Protein AF-A0A1Y1ML11-F1 (afdb_monomer)

Structure (mmCIF, N/CA/C/O backbone):
data_AF-A0A1Y1ML11-F1
#
_entry.id   AF-A0A1Y1ML11-F1
#
loop_
_atom_site.group_PDB
_atom_site.id
_atom_site.type_symbol
_atom_site.label_atom_id
_atom_site.label_alt_id
_atom_site.label_comp_id
_atom_site.label_asym_id
_atom_site.label_entity_id
_atom_site.label_seq_id
_atom_site.pdbx_PDB_ins_code
_atom_site.Cartn_x
_atom_site.Cartn_y
_atom_site.Cartn_z
_atom_site.occupancy
_atom_site.B_iso_or_equiv
_atom_site.auth_seq_id
_atom_site.auth_comp_id
_atom_site.auth_asym_id
_atom_site.auth_atom_id
_atom_site.pdbx_PDB_mo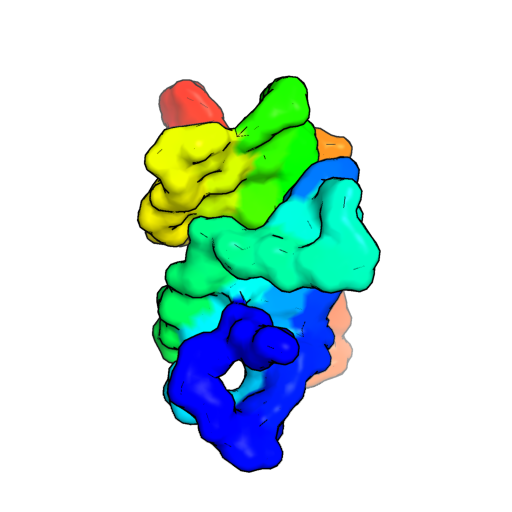del_num
ATOM 1 N N . THR A 1 1 ? -22.863 -7.264 -3.629 1.00 60.91 1 THR A N 1
ATOM 2 C CA . THR A 1 1 ? -22.360 -5.881 -3.710 1.00 60.91 1 THR A CA 1
ATOM 3 C C . THR A 1 1 ? -20.972 -5.944 -4.295 1.00 60.91 1 THR A C 1
ATOM 5 O O . THR A 1 1 ? -20.194 -6.756 -3.810 1.00 60.91 1 THR A O 1
ATOM 8 N N . ALA A 1 2 ? -20.695 -5.206 -5.367 1.00 79.31 2 ALA A N 1
ATOM 9 C CA . ALA A 1 2 ? -19.352 -5.146 -5.943 1.00 79.31 2 ALA A CA 1
ATOM 10 C C . ALA A 1 2 ? -18.484 -4.206 -5.094 1.00 79.31 2 ALA A C 1
ATOM 12 O O . ALA A 1 2 ? -18.982 -3.165 -4.678 1.00 79.31 2 ALA A O 1
ATOM 13 N N . LEU A 1 3 ? -17.235 -4.591 -4.810 1.00 83.81 3 LEU A N 1
ATOM 14 C CA . LEU A 1 3 ? -16.285 -3.760 -4.054 1.00 83.81 3 LEU A CA 1
ATOM 15 C C . LEU A 1 3 ? -15.694 -2.619 -4.896 1.00 83.81 3 LEU A C 1
ATOM 17 O O . LEU A 1 3 ? -15.310 -1.596 -4.342 1.00 83.81 3 LEU A O 1
ATOM 21 N N . PHE A 1 4 ? -15.637 -2.800 -6.215 1.00 90.88 4 PHE A N 1
ATOM 22 C CA . PHE A 1 4 ? -15.056 -1.861 -7.171 1.00 90.88 4 PHE A CA 1
ATOM 23 C C . PHE A 1 4 ? -16.151 -1.108 -7.930 1.00 90.88 4 PHE A C 1
ATOM 25 O O . PHE A 1 4 ? -17.234 -1.658 -8.167 1.00 90.88 4 PHE A O 1
ATOM 32 N N . ALA A 1 5 ? -15.864 0.134 -8.317 1.00 88.62 5 ALA A N 1
ATOM 33 C CA . ALA A 1 5 ? -16.718 0.885 -9.232 1.00 88.62 5 ALA A CA 1
ATOM 34 C C . ALA A 1 5 ? -16.467 0.431 -10.679 1.00 88.62 5 ALA A C 1
ATOM 36 O O . ALA A 1 5 ? -15.432 -0.163 -10.967 1.00 88.62 5 ALA A O 1
ATOM 37 N N . ASN A 1 6 ? -17.420 0.707 -11.577 1.00 87.00 6 ASN A N 1
ATOM 38 C CA . ASN A 1 6 ? -17.294 0.471 -13.023 1.00 87.00 6 ASN A CA 1
ATOM 39 C C . ASN A 1 6 ? -16.736 -0.924 -13.375 1.00 87.00 6 ASN A C 1
ATOM 41 O O . ASN A 1 6 ? -15.667 -1.028 -13.977 1.00 87.00 6 ASN A O 1
ATOM 45 N N . PRO A 1 7 ? -17.424 -2.013 -12.979 1.00 79.19 7 PRO A N 1
ATOM 46 C CA . PRO A 1 7 ? -16.885 -3.361 -13.105 1.00 79.19 7 PRO A CA 1
ATOM 47 C C . PRO A 1 7 ? -16.527 -3.687 -14.562 1.00 79.19 7 PRO A C 1
ATOM 49 O O . PRO A 1 7 ? -17.401 -3.774 -15.425 1.00 79.19 7 PRO A O 1
ATOM 52 N N . ASP A 1 8 ? -15.235 -3.887 -14.824 1.00 85.81 8 ASP A N 1
ATOM 53 C CA . ASP A 1 8 ? -14.738 -4.432 -16.087 1.00 85.81 8 ASP A CA 1
ATOM 54 C C . ASP A 1 8 ? -14.884 -5.959 -16.063 1.00 85.81 8 ASP A C 1
AT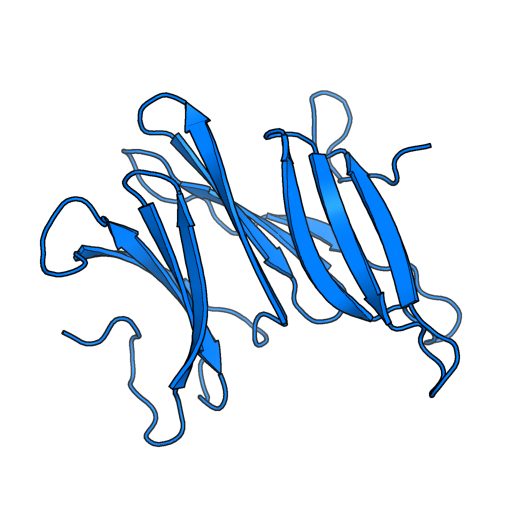OM 56 O O . ASP A 1 8 ? -14.606 -6.600 -15.050 1.00 85.81 8 ASP A O 1
ATOM 60 N N . ALA A 1 9 ? -15.301 -6.556 -17.181 1.00 89.19 9 ALA A N 1
ATOM 61 C CA . ALA A 1 9 ? -15.485 -8.003 -17.292 1.00 89.19 9 ALA A CA 1
ATOM 62 C C . ALA A 1 9 ? -14.192 -8.801 -17.045 1.00 89.19 9 ALA A C 1
ATOM 64 O O . ALA A 1 9 ? -14.258 -9.967 -16.660 1.00 89.19 9 ALA A O 1
ATOM 65 N N . ASN A 1 10 ? -13.031 -8.178 -17.261 1.00 89.12 10 ASN A N 1
ATOM 66 C CA . ASN A 1 10 ? -11.722 -8.785 -17.034 1.00 89.12 10 ASN A CA 1
ATOM 67 C C . ASN A 1 10 ? -11.142 -8.446 -15.657 1.00 89.12 10 ASN A C 1
ATOM 69 O O . ASN A 1 10 ? -10.144 -9.049 -15.256 1.00 89.12 10 ASN A O 1
ATOM 73 N N . ALA A 1 11 ? -11.739 -7.489 -14.938 1.00 91.75 11 ALA A N 1
ATOM 74 C CA . ALA A 1 11 ? -11.245 -7.100 -13.631 1.00 91.75 11 ALA A CA 1
ATOM 75 C C . ALA A 1 11 ? -11.484 -8.211 -12.608 1.00 91.75 11 ALA A C 1
ATOM 77 O O . ALA A 1 11 ? -12.567 -8.791 -12.515 1.00 91.75 11 ALA A O 1
ATOM 78 N N . TYR A 1 12 ? -10.480 -8.462 -11.778 1.00 92.88 12 TYR A N 1
ATOM 79 C CA . TYR A 1 12 ? -10.596 -9.363 -10.637 1.00 92.88 12 TYR A CA 1
ATOM 80 C C . TYR A 1 12 ? -9.896 -8.780 -9.410 1.00 92.88 12 TYR A C 1
ATOM 82 O O . TYR A 1 12 ? -9.093 -7.852 -9.504 1.00 92.88 12 TYR A O 1
ATOM 90 N N . GLN A 1 13 ? -10.200 -9.333 -8.236 1.00 94.94 13 GLN A N 1
ATOM 91 C CA . GLN A 1 13 ? -9.490 -9.001 -7.005 1.00 94.94 13 GLN A CA 1
ATOM 92 C C . GLN A 1 13 ? -8.130 -9.708 -6.986 1.00 94.94 13 GLN A C 1
ATOM 94 O O . GLN A 1 13 ? -8.066 -10.927 -6.816 1.00 94.94 13 GLN A O 1
ATOM 99 N N . ARG A 1 14 ? -7.039 -8.948 -7.106 1.00 95.38 14 ARG A N 1
ATOM 100 C CA . ARG A 1 14 ? -5.671 -9.487 -7.086 1.00 95.38 14 ARG A CA 1
ATOM 101 C C . ARG A 1 14 ? -5.076 -9.532 -5.686 1.00 95.38 14 ARG A C 1
ATOM 103 O O . ARG A 1 14 ? -4.364 -10.479 -5.361 1.00 95.38 14 ARG A O 1
ATOM 110 N N . LEU A 1 15 ? -5.354 -8.523 -4.862 1.00 97.94 15 LEU A N 1
ATOM 111 C CA . LEU A 1 15 ? -4.770 -8.390 -3.526 1.00 97.94 15 LEU A CA 1
ATOM 112 C C . LEU A 1 15 ? -5.859 -8.255 -2.465 1.00 97.94 15 LEU A C 1
ATOM 114 O O . LEU A 1 15 ? -6.911 -7.674 -2.724 1.00 97.94 15 LEU A O 1
ATOM 118 N N . LEU A 1 16 ? -5.580 -8.777 -1.270 1.00 97.56 16 LEU A N 1
ATOM 119 C CA . LEU A 1 16 ? -6.454 -8.694 -0.103 1.00 97.56 16 LEU A CA 1
ATOM 120 C C . LEU A 1 16 ? -5.627 -8.614 1.180 1.00 97.56 16 LEU A C 1
ATOM 122 O O . LEU A 1 16 ? -4.710 -9.419 1.398 1.00 97.56 16 LEU A O 1
ATOM 126 N N . ARG A 1 17 ? -5.988 -7.674 2.050 1.00 98.00 17 ARG A N 1
ATOM 127 C CA . ARG A 1 17 ? -5.474 -7.555 3.417 1.00 98.00 17 ARG A CA 1
ATOM 128 C C . ARG A 1 17 ? -6.598 -7.196 4.371 1.00 98.00 17 ARG A C 1
ATOM 130 O O . ARG A 1 17 ? -7.528 -6.493 3.994 1.00 98.00 17 ARG A O 1
ATOM 137 N N . VAL A 1 18 ? -6.489 -7.687 5.599 1.00 96.62 18 VAL A N 1
ATOM 138 C CA . VAL A 1 18 ? -7.398 -7.384 6.705 1.00 96.62 18 VAL A CA 1
ATOM 139 C C . VAL A 1 18 ? -6.552 -7.111 7.943 1.00 96.62 18 VAL A C 1
ATOM 141 O O . VAL A 1 18 ? -5.606 -7.849 8.218 1.00 96.62 18 VAL A O 1
ATOM 144 N N . SER A 1 19 ? -6.898 -6.059 8.672 1.00 95.94 19 SER A N 1
ATOM 145 C CA . SER A 1 19 ? -6.331 -5.678 9.959 1.00 95.94 19 SER A CA 1
ATOM 146 C C . SER A 1 19 ? -7.481 -5.263 10.871 1.00 95.94 19 SER A C 1
ATOM 148 O O . SER A 1 19 ? -8.085 -4.211 10.674 1.00 95.94 19 SER A O 1
ATOM 150 N N . GLY A 1 20 ? -7.812 -6.107 11.850 1.00 93.19 20 GLY A N 1
ATOM 151 C CA . GLY A 1 20 ? -8.924 -5.858 12.768 1.00 93.19 20 GLY A CA 1
ATOM 152 C C . GLY A 1 20 ? -10.251 -5.657 12.031 1.00 93.19 20 GLY A C 1
ATOM 153 O O . GLY A 1 20 ? -10.696 -6.530 11.281 1.00 93.19 20 GLY A O 1
ATOM 154 N N . SER A 1 21 ? -10.867 -4.495 12.248 1.00 94.50 21 SER A N 1
ATOM 155 C CA . SER A 1 21 ? -12.162 -4.097 11.686 1.00 94.50 21 SER A CA 1
ATOM 156 C C . SER A 1 21 ? -12.100 -3.591 10.239 1.00 94.50 21 SER A C 1
ATOM 158 O O . SER A 1 21 ? -13.153 -3.303 9.667 1.00 94.50 21 SER A O 1
ATOM 160 N N . ILE A 1 22 ? -10.909 -3.485 9.633 1.00 96.50 22 ILE A N 1
ATOM 161 C CA . ILE A 1 22 ? -10.713 -2.921 8.292 1.00 96.50 22 ILE A CA 1
ATOM 162 C C . ILE A 1 22 ? -10.017 -3.905 7.360 1.00 96.50 22 ILE A C 1
ATOM 164 O O . ILE A 1 22 ? -9.074 -4.598 7.733 1.00 96.50 22 ILE A O 1
ATOM 168 N N . GLY A 1 23 ? -10.469 -3.943 6.112 1.00 96.88 23 GLY A N 1
ATOM 169 C CA . GLY A 1 23 ? -9.797 -4.620 5.018 1.00 96.88 23 GLY A CA 1
ATOM 170 C C . GLY A 1 23 ? -9.620 -3.719 3.807 1.00 96.88 23 GLY A C 1
ATOM 171 O O . GLY A 1 23 ? -10.291 -2.697 3.660 1.00 96.88 23 GLY A O 1
ATOM 172 N N . ALA A 1 24 ? -8.699 -4.112 2.936 1.00 97.94 24 ALA A N 1
ATOM 173 C CA . ALA A 1 24 ? -8.516 -3.505 1.632 1.00 97.94 24 ALA A CA 1
ATOM 174 C C . ALA A 1 24 ? -8.303 -4.578 0.568 1.00 97.94 24 ALA A C 1
ATOM 176 O O . ALA A 1 24 ? -7.628 -5.587 0.801 1.00 97.94 24 ALA A O 1
ATOM 177 N N . ALA A 1 25 ? -8.886 -4.345 -0.601 1.00 97.75 25 ALA A N 1
ATOM 178 C CA . ALA A 1 25 ? -8.791 -5.215 -1.760 1.00 97.75 25 ALA A CA 1
ATOM 179 C C . ALA A 1 25 ? -8.379 -4.396 -2.982 1.00 97.75 25 ALA A C 1
ATOM 181 O O . ALA A 1 25 ? -8.974 -3.353 -3.232 1.00 97.75 25 ALA A O 1
ATOM 182 N N . ALA A 1 26 ? -7.388 -4.869 -3.739 1.00 97.88 26 ALA A N 1
ATOM 183 C CA . ALA A 1 26 ? -6.948 -4.214 -4.972 1.00 97.88 26 ALA A CA 1
ATOM 184 C C . ALA A 1 26 ? -7.434 -4.981 -6.206 1.00 97.88 26 ALA A C 1
ATOM 186 O O . ALA A 1 26 ? -7.374 -6.219 -6.230 1.00 97.88 26 ALA A O 1
ATOM 187 N N . SER A 1 27 ? -7.886 -4.248 -7.221 1.00 96.38 27 SER A N 1
ATOM 188 C CA . SER A 1 27 ? -8.244 -4.796 -8.530 1.00 96.38 27 SER A CA 1
ATOM 189 C C . SER A 1 27 ? -7.019 -4.968 -9.439 1.00 96.38 27 SER A C 1
ATOM 191 O O . SER A 1 27 ? -5.972 -4.355 -9.227 1.00 96.38 27 SER A O 1
ATOM 193 N N . ALA A 1 28 ? -7.150 -5.828 -10.449 1.00 94.44 28 ALA A N 1
ATOM 194 C CA . ALA A 1 28 ? -6.201 -5.974 -11.552 1.00 94.44 28 ALA A CA 1
ATOM 195 C C . ALA A 1 28 ? -6.923 -6.368 -12.846 1.00 94.44 28 ALA A C 1
ATOM 197 O O . ALA A 1 28 ? -8.062 -6.836 -12.791 1.00 94.44 28 ALA A O 1
ATOM 198 N N . LEU A 1 29 ? -6.253 -6.188 -13.988 1.00 92.12 29 LEU A N 1
ATOM 199 C CA . LEU A 1 29 ? -6.733 -6.396 -15.363 1.00 92.12 29 LEU A CA 1
ATOM 200 C C . LEU A 1 29 ? -7.957 -5.559 -15.771 1.00 92.12 29 LEU A C 1
ATOM 202 O O . LEU A 1 29 ? -8.491 -5.740 -16.864 1.00 92.12 29 LEU A O 1
ATOM 206 N N . GLY A 1 30 ? -8.384 -4.624 -14.923 1.00 88.75 30 GLY A N 1
ATOM 207 C CA . GLY A 1 30 ? -9.388 -3.618 -15.255 1.00 88.75 30 GLY A CA 1
ATOM 208 C C . GLY A 1 30 ? -8.768 -2.369 -15.882 1.00 88.75 30 GLY A C 1
ATOM 209 O O . GLY A 1 30 ? -7.576 -2.107 -15.735 1.00 88.75 30 GLY A O 1
ATOM 210 N N . LYS A 1 31 ? -9.598 -1.562 -16.549 1.00 90.75 31 LYS A N 1
ATOM 211 C CA . LYS A 1 31 ? -9.188 -0.253 -17.092 1.00 90.75 31 LYS A CA 1
ATOM 212 C C . LYS A 1 31 ? -8.913 0.788 -16.005 1.00 90.75 31 LYS A C 1
ATOM 214 O O . LYS A 1 31 ? -8.091 1.673 -16.206 1.00 90.75 31 LYS A O 1
ATOM 219 N N . GLU A 1 32 ? -9.605 0.664 -14.875 1.00 93.31 32 GLU A N 1
ATOM 220 C CA . GLU A 1 32 ? -9.533 1.569 -13.728 1.00 93.31 32 GLU A CA 1
ATOM 221 C C . GLU A 1 32 ? -9.017 0.775 -12.516 1.00 93.31 32 GLU A C 1
ATOM 223 O O . GLU A 1 32 ? -9.801 0.112 -11.828 1.00 93.31 32 GLU A O 1
ATOM 228 N N . PRO A 1 33 ? -7.692 0.746 -12.274 1.00 94.88 33 PRO A N 1
ATOM 229 C CA . PRO A 1 33 ? -7.145 0.064 -11.111 1.00 94.88 33 PRO A CA 1
ATOM 230 C C . PRO A 1 33 ? -7.569 0.802 -9.840 1.00 94.88 33 PRO A C 1
ATOM 232 O O . PRO A 1 33 ? -7.517 2.027 -9.763 1.00 94.88 33 PRO A O 1
ATOM 235 N N . GLN A 1 34 ? -8.021 0.050 -8.841 1.00 96.50 34 GLN A N 1
ATOM 236 C CA . GLN A 1 34 ? -8.653 0.592 -7.643 1.00 96.50 34 GLN A CA 1
ATOM 237 C C . GLN A 1 34 ? -8.260 -0.209 -6.402 1.00 96.50 34 GLN A C 1
ATOM 239 O O . GLN A 1 34 ? -8.031 -1.420 -6.477 1.00 96.50 34 GLN A O 1
ATOM 244 N N . ILE A 1 35 ? -8.260 0.450 -5.242 1.00 97.81 35 ILE A N 1
ATOM 245 C CA . ILE A 1 35 ? -8.249 -0.207 -3.931 1.00 97.81 35 ILE A CA 1
ATOM 246 C C . ILE A 1 35 ? -9.546 0.125 -3.200 1.00 97.81 35 ILE A C 1
ATOM 248 O O . ILE A 1 35 ? -9.804 1.276 -2.857 1.00 97.81 35 ILE A O 1
ATOM 252 N N . ALA A 1 36 ? -10.352 -0.893 -2.920 1.00 96.75 36 ALA A N 1
ATOM 253 C CA . ALA A 1 36 ? -11.531 -0.768 -2.078 1.00 96.75 36 ALA A CA 1
ATOM 254 C C . ALA A 1 36 ? -11.138 -0.966 -0.613 1.00 96.75 36 ALA A C 1
ATOM 256 O O . ALA A 1 36 ? -10.592 -2.013 -0.267 1.00 96.75 36 ALA A O 1
ATOM 257 N N . VAL A 1 37 ? -11.448 0.004 0.245 1.00 96.94 37 VAL A N 1
ATOM 258 C CA . VAL A 1 37 ? -11.341 -0.100 1.708 1.00 96.94 37 VAL A CA 1
ATOM 259 C C . VAL A 1 37 ? -12.720 -0.440 2.263 1.00 96.94 37 VAL A C 1
ATOM 261 O O . VAL A 1 37 ? -13.711 0.198 1.902 1.00 96.94 37 VAL A O 1
ATOM 264 N N . PHE A 1 38 ? -12.805 -1.431 3.145 1.00 95.50 38 PHE A N 1
ATOM 265 C CA . PHE A 1 38 ? -14.072 -1.932 3.673 1.00 95.50 38 PHE A CA 1
ATOM 266 C C . PHE A 1 38 ? -13.992 -2.306 5.155 1.00 95.50 38 PHE A C 1
ATOM 268 O O . PHE A 1 38 ? -12.930 -2.632 5.677 1.00 95.50 38 PHE A O 1
ATOM 275 N N . GLU A 1 39 ? -15.137 -2.281 5.828 1.00 94.56 39 GLU A N 1
ATOM 276 C CA . GLU A 1 39 ? -15.312 -2.771 7.194 1.00 94.56 39 GLU A CA 1
ATOM 277 C C . GLU A 1 39 ? -15.533 -4.290 7.195 1.00 94.56 39 GLU A C 1
ATOM 279 O O . GLU A 1 39 ? -16.286 -4.822 6.371 1.00 94.56 39 GLU A O 1
ATOM 284 N N . THR A 1 40 ? -14.907 -4.985 8.143 1.00 93.75 40 THR A N 1
ATOM 285 C CA . THR A 1 40 ? -14.984 -6.449 8.321 1.00 93.75 40 THR A CA 1
ATOM 286 C C . THR A 1 40 ? -15.883 -6.873 9.484 1.00 93.75 40 THR A C 1
ATOM 288 O O . THR A 1 40 ? -16.061 -8.062 9.732 1.00 93.75 40 THR A O 1
ATOM 291 N N . THR A 1 41 ? -16.472 -5.911 10.197 1.00 90.44 41 THR A N 1
ATOM 292 C CA . THR A 1 41 ? -17.255 -6.127 11.428 1.00 90.44 41 THR A CA 1
ATOM 293 C C . THR A 1 41 ? -18.634 -6.736 11.190 1.00 90.44 41 THR A C 1
ATOM 295 O O . THR A 1 41 ? -19.322 -7.101 12.142 1.00 90.44 41 THR A O 1
ATOM 298 N N . THR A 1 42 ? -19.054 -6.869 9.931 1.00 86.94 42 THR A N 1
ATOM 299 C CA . THR A 1 42 ? -20.330 -7.485 9.566 1.00 86.94 42 THR A CA 1
ATOM 300 C C . THR A 1 42 ? -20.110 -8.625 8.566 1.00 86.94 42 THR A C 1
ATOM 302 O O . THR A 1 42 ? -19.134 -8.597 7.816 1.00 86.94 42 THR A O 1
ATOM 305 N N . PRO A 1 43 ? -21.019 -9.620 8.488 1.00 85.69 43 PRO A N 1
ATOM 306 C CA . PRO A 1 43 ? -20.871 -10.756 7.570 1.00 85.69 43 PRO A CA 1
ATOM 307 C C . PRO A 1 43 ? -20.766 -10.375 6.085 1.00 85.69 43 PRO A C 1
ATOM 309 O O . PRO A 1 43 ? -20.327 -11.181 5.268 1.00 85.69 43 PRO A O 1
ATOM 312 N N . LYS A 1 44 ? -21.203 -9.164 5.720 1.00 88.06 44 LYS A N 1
ATOM 313 C CA . LYS A 1 44 ? -21.080 -8.607 4.372 1.00 88.06 44 LYS A CA 1
ATOM 314 C C . LYS A 1 44 ? -20.174 -7.378 4.439 1.00 88.06 44 LYS A C 1
ATOM 316 O O . LYS A 1 44 ? -20.619 -6.373 4.985 1.00 88.06 44 LYS A O 1
ATOM 321 N N . PRO A 1 45 ? -18.962 -7.418 3.859 1.00 89.69 45 PRO A N 1
ATOM 322 C CA . PRO A 1 45 ? -18.057 -6.278 3.873 1.00 89.69 45 PRO A CA 1
ATOM 323 C C . PRO A 1 45 ? -18.743 -4.987 3.423 1.00 89.69 45 PRO A C 1
ATOM 325 O O . PRO A 1 45 ? -19.346 -4.937 2.345 1.00 89.69 45 PRO A O 1
ATOM 328 N N . LYS A 1 46 ? -18.666 -3.950 4.258 1.00 91.88 46 LYS A N 1
ATOM 329 C CA . LYS A 1 46 ? -19.251 -2.640 3.961 1.00 91.88 46 LYS A CA 1
ATOM 330 C C . LYS A 1 46 ? -18.160 -1.729 3.421 1.00 91.88 46 LYS A C 1
ATOM 332 O O . LYS A 1 46 ? -17.184 -1.465 4.112 1.00 91.88 46 LYS A O 1
ATOM 337 N N . ILE A 1 47 ? -18.322 -1.252 2.192 1.00 92.44 47 ILE A N 1
ATOM 338 C CA . ILE A 1 47 ? -17.349 -0.352 1.564 1.00 92.44 47 ILE A CA 1
ATOM 339 C C . ILE A 1 47 ? -17.319 0.961 2.343 1.00 92.44 47 ILE A C 1
ATOM 341 O O . ILE A 1 47 ? -18.358 1.574 2.588 1.00 92.44 47 ILE A O 1
ATOM 345 N N . ARG A 1 48 ? -16.112 1.367 2.722 1.00 91.38 48 ARG A N 1
ATOM 346 C CA . ARG A 1 48 ? -15.817 2.621 3.416 1.00 91.38 48 ARG A CA 1
ATOM 347 C C . ARG A 1 48 ? -15.292 3.678 2.452 1.00 91.38 48 ARG A C 1
ATOM 349 O O . ARG A 1 48 ? -15.572 4.856 2.626 1.00 91.38 48 ARG A O 1
ATOM 356 N N . GLY A 1 49 ? -14.543 3.252 1.441 1.00 92.50 49 GLY A N 1
ATOM 357 C CA . GLY A 1 49 ? -14.005 4.136 0.419 1.00 92.50 49 GLY A CA 1
ATOM 358 C C . GLY A 1 49 ? -13.368 3.359 -0.721 1.00 92.50 49 GLY A C 1
ATOM 359 O O . GLY A 1 49 ? -13.087 2.166 -0.599 1.00 92.50 49 GLY A O 1
ATOM 360 N N . LEU A 1 50 ? -13.140 4.061 -1.822 1.00 94.81 50 LEU A N 1
ATOM 361 C CA . LEU A 1 50 ? -12.507 3.538 -3.019 1.00 94.81 50 LEU A CA 1
ATOM 362 C C . LEU A 1 50 ? -11.393 4.502 -3.416 1.00 94.81 50 LEU A C 1
ATOM 364 O O . LEU A 1 50 ? -11.625 5.703 -3.509 1.00 94.81 50 LEU A O 1
ATOM 368 N N . LEU A 1 51 ? -10.191 3.972 -3.596 1.00 95.81 51 LEU A N 1
ATOM 369 C CA . LEU A 1 51 ? -9.035 4.717 -4.069 1.00 95.81 51 LEU A CA 1
ATOM 370 C C . LEU A 1 51 ? -8.842 4.387 -5.541 1.00 95.81 51 LEU A C 1
ATOM 372 O O . LEU A 1 51 ? -8.600 3.228 -5.875 1.00 95.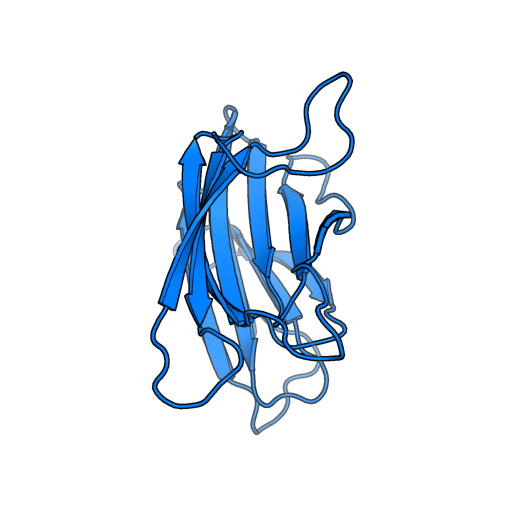81 51 LEU A O 1
ATOM 376 N N . GLU A 1 52 ? -8.947 5.389 -6.404 1.00 94.81 52 GLU A N 1
ATOM 377 C CA . GLU A 1 52 ? -8.566 5.263 -7.807 1.00 94.81 52 GLU A CA 1
ATOM 378 C C . GLU A 1 52 ? -7.046 5.341 -7.923 1.00 94.81 52 GLU A C 1
ATOM 380 O O . GLU A 1 52 ? -6.400 6.210 -7.334 1.00 94.81 52 GLU A O 1
ATOM 385 N N . LEU A 1 53 ? -6.463 4.403 -8.661 1.00 94.94 53 LEU A N 1
ATOM 386 C CA . LEU A 1 53 ? -5.030 4.340 -8.878 1.00 94.94 53 LEU A CA 1
ATOM 387 C C . LEU A 1 53 ? -4.694 4.719 -10.316 1.00 94.94 53 LEU A C 1
ATOM 389 O O . LEU A 1 53 ? -5.448 4.470 -11.252 1.00 94.94 53 LEU A O 1
ATOM 393 N N . THR A 1 54 ? -3.495 5.256 -10.508 1.00 93.38 54 THR A N 1
ATOM 394 C CA . THR A 1 54 ? -2.930 5.468 -11.849 1.00 93.38 54 THR A CA 1
ATOM 395 C C . THR A 1 54 ? -2.330 4.186 -12.429 1.00 93.38 54 THR A C 1
ATOM 397 O O . THR A 1 54 ? -2.216 4.048 -13.646 1.00 93.38 54 THR A O 1
ATOM 400 N N . LYS A 1 55 ? -1.928 3.245 -11.566 1.00 95.06 55 LYS A N 1
ATOM 401 C CA . LYS A 1 55 ? -1.352 1.939 -11.913 1.00 95.06 55 LYS A CA 1
ATOM 402 C C . LYS A 1 55 ? -1.860 0.882 -10.940 1.00 95.06 55 LYS A C 1
ATOM 404 O O . LYS A 1 55 ? -2.195 1.199 -9.804 1.00 95.06 55 LYS A O 1
ATOM 409 N N . GLU A 1 56 ? -1.883 -0.377 -11.367 1.00 96.12 56 GLU A N 1
ATOM 410 C CA . GLU A 1 56 ? -2.193 -1.488 -10.464 1.00 96.12 56 GLU A CA 1
ATOM 411 C C . GLU A 1 56 ? -1.244 -1.514 -9.263 1.00 96.12 56 GLU A C 1
ATOM 413 O O . GLU A 1 56 ? -0.034 -1.314 -9.403 1.00 96.12 56 GLU A O 1
ATOM 418 N N . ALA A 1 57 ? -1.793 -1.816 -8.087 1.00 98.00 57 ALA A N 1
ATOM 419 C CA . ALA A 1 57 ? -0.975 -2.074 -6.916 1.00 98.00 57 ALA A CA 1
ATOM 420 C C . ALA A 1 57 ? -0.256 -3.425 -7.069 1.00 98.00 57 ALA A C 1
ATOM 422 O O . ALA A 1 57 ? -0.887 -4.459 -7.306 1.00 98.00 57 ALA A O 1
ATOM 423 N N . GLU A 1 58 ? 1.063 -3.434 -6.891 1.00 98.00 58 GLU A N 1
ATOM 424 C CA . GLU A 1 58 ? 1.865 -4.663 -6.865 1.00 98.00 58 GLU A CA 1
ATOM 425 C C . GLU A 1 58 ? 1.763 -5.358 -5.503 1.00 98.00 58 GLU A C 1
ATOM 427 O O . GLU A 1 58 ? 1.768 -6.589 -5.425 1.00 98.00 58 GLU A O 1
ATOM 432 N N . ALA A 1 59 ? 1.618 -4.579 -4.429 1.00 98.69 59 ALA A N 1
ATOM 433 C CA . ALA A 1 59 ? 1.347 -5.073 -3.087 1.00 98.69 59 ALA A CA 1
ATOM 434 C C . ALA A 1 59 ? 0.595 -4.030 -2.249 1.00 98.69 59 ALA A C 1
ATOM 436 O O . ALA A 1 59 ? 0.698 -2.827 -2.484 1.00 98.69 59 ALA A O 1
ATOM 437 N N . ILE A 1 60 ? -0.140 -4.516 -1.248 1.00 98.75 60 ILE A N 1
ATOM 438 C CA . ILE A 1 60 ? -0.819 -3.707 -0.234 1.00 98.75 60 ILE A CA 1
ATOM 439 C C . ILE A 1 60 ? -0.553 -4.302 1.150 1.00 98.75 60 ILE A C 1
ATOM 441 O O . ILE A 1 60 ? -0.374 -5.520 1.279 1.00 98.75 60 ILE A O 1
ATOM 445 N N . ASP A 1 61 ? -0.580 -3.464 2.178 1.00 98.75 61 ASP A N 1
ATOM 446 C CA . ASP A 1 61 ? -0.634 -3.893 3.572 1.00 98.75 61 ASP A CA 1
ATOM 447 C C . ASP A 1 61 ? -1.362 -2.877 4.451 1.00 98.75 61 ASP A C 1
ATOM 449 O O . ASP A 1 61 ? -1.475 -1.709 4.091 1.00 98.75 61 ASP A O 1
ATOM 453 N N . ILE A 1 62 ? -1.898 -3.332 5.583 1.00 98.50 62 ILE A N 1
ATOM 454 C CA . ILE A 1 62 ? -2.674 -2.491 6.500 1.00 98.50 62 ILE A CA 1
ATOM 455 C C . ILE A 1 62 ? -2.220 -2.778 7.921 1.00 98.50 62 ILE A C 1
ATOM 457 O O . ILE A 1 62 ? -2.051 -3.943 8.289 1.00 98.50 62 ILE A O 1
ATOM 461 N N . ILE A 1 63 ? -2.084 -1.728 8.720 1.00 98.19 63 ILE A N 1
ATOM 462 C CA . ILE A 1 63 ? -1.824 -1.829 10.153 1.00 98.19 63 ILE A CA 1
ATOM 463 C C . ILE A 1 63 ? -2.760 -0.907 10.931 1.00 98.19 63 ILE A C 1
ATOM 465 O O . ILE A 1 63 ? -3.156 0.149 10.441 1.00 98.19 63 ILE A O 1
ATOM 469 N N . GLN A 1 64 ? -3.132 -1.320 12.139 1.00 97.00 64 GLN A N 1
ATOM 470 C CA . GLN A 1 64 ? -3.850 -0.473 13.085 1.00 97.00 64 GLN A CA 1
ATOM 471 C C . GLN A 1 64 ? -2.867 0.484 13.772 1.00 97.00 64 GLN A C 1
ATOM 473 O O . GLN A 1 64 ? -1.828 0.050 14.270 1.00 97.00 64 GLN A O 1
ATOM 478 N N . THR A 1 65 ? -3.187 1.775 13.788 1.00 96.00 65 THR A N 1
ATOM 479 C CA . THR A 1 65 ? -2.370 2.842 14.391 1.00 96.00 65 THR A CA 1
ATOM 480 C C . THR A 1 65 ? -3.015 3.448 15.641 1.00 96.00 65 THR A C 1
ATOM 482 O O . THR A 1 65 ? -2.342 4.147 16.392 1.00 96.00 65 THR A O 1
ATOM 485 N N . GLY A 1 66 ? -4.293 3.146 15.890 1.00 93.12 66 GLY A N 1
ATOM 486 C CA . GLY A 1 66 ? -5.071 3.533 17.070 1.00 93.12 66 GLY A CA 1
ATOM 487 C C . GLY A 1 66 ? -6.404 2.775 17.112 1.00 93.12 66 GLY A C 1
ATOM 488 O O . GLY A 1 66 ? -6.650 1.925 16.259 1.00 93.12 66 GLY A O 1
ATOM 489 N N . ASP A 1 67 ? -7.281 3.067 18.074 1.00 89.94 67 ASP A N 1
ATOM 490 C CA . ASP A 1 67 ? -8.509 2.278 18.308 1.00 89.94 67 ASP A CA 1
ATOM 491 C C . ASP A 1 67 ? -9.401 2.137 17.057 1.00 89.94 67 ASP A C 1
ATOM 493 O O . ASP A 1 67 ? -9.823 1.031 16.729 1.00 89.94 67 ASP A O 1
ATOM 497 N N . ASP A 1 68 ? -9.581 3.223 16.299 1.00 90.50 68 ASP A N 1
ATOM 498 C CA . ASP A 1 68 ? -10.340 3.265 15.034 1.00 90.50 68 ASP A CA 1
ATOM 499 C C . ASP A 1 68 ? -9.529 3.885 13.881 1.00 90.50 68 ASP A C 1
ATOM 501 O O . ASP A 1 68 ? -10.077 4.396 12.892 1.00 90.50 68 ASP A O 1
ATOM 505 N N . GLU A 1 69 ? -8.205 3.857 14.022 1.00 95.56 69 GLU A N 1
ATOM 506 C CA . GLU A 1 69 ? -7.259 4.429 13.073 1.00 95.56 69 GLU A CA 1
ATOM 507 C C . GLU A 1 69 ? -6.387 3.335 12.478 1.00 95.56 69 GLU A C 1
ATOM 509 O O . GLU A 1 69 ? -5.829 2.487 13.178 1.00 95.56 69 GLU A O 1
ATOM 514 N N . PHE A 1 70 ? -6.280 3.361 11.158 1.00 97.62 70 PHE A N 1
ATOM 515 C CA . PHE A 1 70 ? -5.499 2.412 10.391 1.00 97.62 70 PHE A CA 1
ATOM 516 C C . PHE A 1 70 ? -4.667 3.162 9.368 1.00 97.62 70 PHE A C 1
ATOM 518 O O . PHE A 1 70 ? -4.999 4.271 8.950 1.00 97.62 70 PHE A O 1
ATOM 525 N N . GLN A 1 71 ? -3.611 2.517 8.906 1.00 97.94 71 GLN A N 1
ATOM 526 C CA . GLN A 1 71 ? -2.819 3.003 7.798 1.00 97.94 71 GLN A CA 1
ATOM 527 C C . GLN A 1 71 ? -2.723 1.915 6.737 1.00 97.94 71 GLN A C 1
ATOM 529 O O . GLN A 1 71 ? -2.343 0.780 7.026 1.00 97.94 71 GLN A O 1
ATOM 534 N N . LEU A 1 72 ? -3.110 2.267 5.515 1.00 98.50 72 LEU A N 1
ATOM 535 C CA . LEU A 1 72 ? -2.922 1.458 4.321 1.00 98.50 72 LEU A CA 1
ATOM 536 C C . LEU A 1 72 ? -1.634 1.913 3.640 1.00 98.50 72 LEU A C 1
ATOM 538 O O . LEU A 1 72 ? -1.488 3.087 3.302 1.00 98.50 72 LEU A O 1
ATOM 542 N N . ALA A 1 73 ? -0.749 0.964 3.371 1.00 98.75 73 ALA A N 1
ATOM 543 C CA . ALA A 1 73 ? 0.332 1.135 2.420 1.00 98.75 73 ALA A CA 1
ATOM 544 C C . ALA A 1 73 ? 0.007 0.371 1.144 1.00 98.75 73 ALA A C 1
ATOM 546 O O . ALA A 1 73 ? -0.481 -0.762 1.185 1.00 98.75 73 ALA A O 1
ATOM 547 N N . TYR A 1 74 ? 0.341 0.964 0.008 1.00 98.75 74 TYR A N 1
ATOM 548 C CA . TYR A 1 74 ? 0.374 0.250 -1.257 1.00 98.75 74 TYR A CA 1
ATOM 549 C C . TYR A 1 74 ? 1.575 0.687 -2.075 1.00 98.75 74 TYR A C 1
ATOM 551 O O . TYR A 1 74 ? 2.089 1.794 -1.926 1.00 98.75 74 TYR A O 1
ATOM 559 N N . VAL A 1 75 ? 2.029 -0.207 -2.938 1.00 98.62 75 VAL A N 1
ATOM 560 C CA . VAL A 1 75 ? 3.096 0.070 -3.895 1.00 98.62 75 VAL A CA 1
ATOM 561 C C . VAL A 1 75 ? 2.573 -0.154 -5.296 1.00 98.62 75 VAL A C 1
ATOM 563 O O . VAL A 1 75 ? 1.836 -1.114 -5.530 1.00 98.62 75 VAL A O 1
ATOM 566 N N . ASP A 1 76 ? 2.978 0.702 -6.226 1.00 96.38 76 ASP A N 1
ATOM 567 C CA . ASP A 1 76 ? 3.023 0.298 -7.627 1.00 96.38 76 ASP A CA 1
ATOM 568 C C . ASP A 1 76 ? 4.345 -0.457 -7.878 1.00 96.38 76 ASP A C 1
ATOM 570 O O . ASP A 1 76 ? 4.881 -1.128 -6.993 1.00 96.38 76 ASP A O 1
ATOM 574 N N . ARG A 1 77 ? 4.903 -0.370 -9.084 1.00 95.75 77 ARG A N 1
ATOM 575 C CA . ARG A 1 77 ? 6.198 -0.972 -9.394 1.00 95.75 77 ARG A CA 1
ATOM 576 C C . ARG A 1 77 ? 7.388 -0.301 -8.691 1.00 95.75 77 ARG A C 1
ATOM 578 O O . ARG A 1 77 ? 8.360 -0.991 -8.392 1.00 95.75 77 ARG A O 1
ATOM 585 N N . TYR A 1 78 ? 7.358 1.009 -8.461 1.00 97.19 78 TYR A N 1
ATOM 586 C CA . TYR A 1 78 ? 8.527 1.797 -8.045 1.00 97.19 78 TYR A CA 1
ATOM 587 C C . TYR A 1 78 ? 8.269 2.721 -6.859 1.00 97.19 78 TYR A C 1
ATOM 589 O O . TYR A 1 78 ? 9.225 3.154 -6.219 1.00 97.19 78 TYR A O 1
ATOM 597 N N . GLU A 1 79 ? 7.017 3.028 -6.558 1.00 98.25 79 GLU A N 1
ATOM 598 C CA . GLU A 1 79 ? 6.630 4.037 -5.585 1.00 98.25 79 GLU A CA 1
ATOM 599 C C . GLU A 1 79 ? 5.800 3.408 -4.468 1.00 98.25 79 GLU A C 1
ATOM 601 O O . GLU A 1 79 ? 4.947 2.552 -4.706 1.00 98.25 79 GLU A O 1
ATOM 606 N N . LEU A 1 80 ? 6.064 3.846 -3.239 1.00 98.62 80 LEU A N 1
ATOM 607 C CA . LEU A 1 80 ? 5.307 3.500 -2.041 1.00 98.62 80 LEU A CA 1
ATOM 608 C C . LEU A 1 80 ? 4.411 4.670 -1.667 1.00 98.62 80 LEU A C 1
ATOM 610 O O . LEU A 1 80 ? 4.875 5.806 -1.529 1.00 98.62 80 LEU A O 1
ATOM 614 N N . TYR A 1 81 ? 3.152 4.348 -1.421 1.00 98.62 81 TYR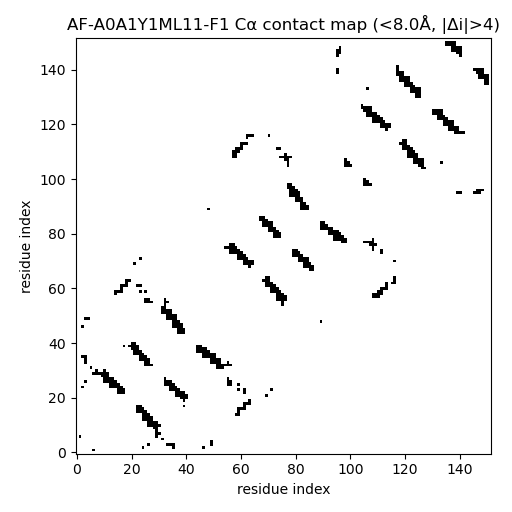 A N 1
ATOM 615 C CA . TYR A 1 81 ? 2.110 5.273 -1.032 1.00 98.62 81 TYR A CA 1
ATOM 616 C C . TYR A 1 81 ? 1.541 4.902 0.333 1.00 98.62 81 TYR A C 1
ATOM 618 O O . TYR A 1 81 ? 1.444 3.721 0.671 1.00 98.62 81 TYR A O 1
ATOM 626 N N . ILE A 1 82 ? 1.139 5.917 1.095 1.00 98.19 82 ILE A N 1
ATOM 627 C CA . ILE A 1 82 ? 0.461 5.771 2.383 1.00 98.19 82 ILE A CA 1
ATOM 628 C C . ILE A 1 82 ? -0.879 6.499 2.352 1.00 98.19 82 ILE A C 1
ATOM 630 O O . ILE A 1 82 ? -0.974 7.623 1.857 1.00 98.19 82 ILE A O 1
ATOM 634 N N . VAL A 1 83 ? -1.895 5.858 2.922 1.00 97.88 83 VAL A N 1
ATOM 635 C CA . VAL A 1 83 ? -3.236 6.398 3.137 1.00 97.88 83 VAL A CA 1
ATOM 636 C C . VAL A 1 83 ? -3.625 6.162 4.591 1.00 97.88 83 VAL A C 1
ATOM 638 O O . VAL A 1 83 ? -3.685 5.019 5.049 1.00 97.88 83 VAL A O 1
ATOM 641 N N . ASN A 1 84 ? -3.923 7.234 5.318 1.00 96.81 84 ASN A N 1
ATOM 642 C CA . ASN A 1 84 ? -4.491 7.131 6.657 1.00 96.81 84 ASN A CA 1
ATOM 643 C C . ASN A 1 84 ? -5.997 6.878 6.542 1.00 96.81 84 ASN A C 1
ATOM 645 O O . ASN A 1 84 ? -6.696 7.556 5.790 1.00 96.81 84 ASN A O 1
ATOM 649 N N . ILE A 1 85 ? -6.495 5.906 7.293 1.00 95.88 85 ILE A N 1
ATOM 650 C CA . ILE A 1 85 ? -7.892 5.480 7.325 1.00 95.88 85 ILE A CA 1
ATOM 651 C C . ILE A 1 85 ? -8.419 5.787 8.727 1.00 95.88 85 ILE A C 1
ATOM 653 O O . ILE A 1 85 ? -8.088 5.092 9.686 1.00 95.88 85 ILE A O 1
ATOM 657 N N . GLY A 1 86 ? -9.240 6.831 8.847 1.00 91.06 86 GLY A N 1
ATOM 658 C CA . GLY A 1 86 ? -9.788 7.292 10.125 1.00 91.06 86 GLY A CA 1
ATOM 659 C C . GLY A 1 86 ? -11.306 7.438 10.090 1.00 91.06 86 GLY A C 1
ATOM 660 O O . GLY A 1 86 ? -11.937 7.432 9.029 1.00 91.06 86 GLY A O 1
ATOM 661 N N . SER A 1 87 ? -11.940 7.542 11.259 1.00 82.12 87 SER A N 1
ATOM 662 C CA . SER A 1 87 ? -13.411 7.607 11.413 1.00 82.12 87 SER A CA 1
ATOM 663 C C . SER A 1 87 ? -14.088 8.703 10.577 1.00 82.12 87 SER A C 1
ATOM 665 O O . SER A 1 87 ? -15.226 8.533 10.147 1.00 82.12 87 SER A O 1
ATOM 667 N N . LYS A 1 88 ? -13.372 9.797 10.291 1.00 81.62 88 LYS A N 1
ATOM 668 C CA . LYS A 1 88 ? -13.856 10.945 9.506 1.00 81.62 88 LYS A CA 1
ATOM 669 C C . LYS A 1 88 ? -13.605 10.840 7.997 1.00 81.62 88 LYS A C 1
ATOM 671 O O . LYS A 1 88 ? -14.011 11.737 7.266 1.00 81.62 88 LYS A O 1
ATOM 676 N N . GLY A 1 89 ? -12.943 9.781 7.536 1.00 86.38 89 GLY A N 1
ATOM 677 C CA . GLY A 1 89 ? -12.600 9.576 6.131 1.00 86.38 89 GLY A CA 1
ATOM 678 C C . GLY A 1 89 ? -11.177 9.061 5.939 1.00 86.38 89 GLY A C 1
ATOM 679 O O . GLY A 1 89 ? -10.405 8.923 6.891 1.00 86.38 89 GLY A O 1
ATOM 680 N N . ASN A 1 90 ? -10.849 8.779 4.682 1.00 92.81 90 ASN A N 1
ATOM 681 C CA . ASN A 1 90 ? -9.505 8.391 4.273 1.00 92.81 90 ASN A CA 1
ATOM 682 C C . ASN A 1 90 ? -8.746 9.637 3.803 1.00 92.81 90 ASN A C 1
ATOM 684 O O . ASN A 1 90 ? -9.345 10.527 3.200 1.00 92.81 90 ASN A O 1
ATOM 688 N N . SER A 1 91 ? -7.444 9.706 4.069 1.00 94.88 91 SER A N 1
ATOM 689 C CA . SER A 1 91 ? -6.595 10.741 3.476 1.00 94.88 91 SER A CA 1
ATOM 690 C C . SER A 1 91 ? -6.371 10.483 1.986 1.00 94.88 91 SER A C 1
ATOM 692 O O . SER A 1 91 ? -6.500 9.354 1.514 1.00 94.88 91 SER A O 1
ATOM 694 N N . GLU A 1 92 ? -5.926 11.507 1.264 1.00 94.44 92 GLU A N 1
ATOM 695 C CA . GLU A 1 92 ? -5.362 11.306 -0.071 1.00 94.44 92 GLU A CA 1
ATOM 696 C C . GLU A 1 92 ? -4.088 10.444 -0.002 1.00 94.44 92 GLU A C 1
ATOM 698 O O . GLU A 1 92 ? -3.346 10.534 0.990 1.00 94.44 92 GLU A O 1
ATOM 703 N N . PRO A 1 93 ? -3.796 9.636 -1.037 1.00 96.94 93 PRO A N 1
ATOM 704 C CA . PRO A 1 93 ? -2.543 8.903 -1.119 1.00 96.94 93 PRO A CA 1
ATOM 705 C C . PRO A 1 93 ? -1.324 9.823 -1.129 1.00 96.94 93 PRO A C 1
ATOM 707 O O . PRO A 1 93 ? -1.191 10.726 -1.952 1.00 96.94 93 PRO A O 1
ATOM 710 N N . GLN A 1 94 ? -0.390 9.556 -0.223 1.00 97.12 94 GLN A N 1
ATOM 711 C CA . GLN A 1 94 ? 0.881 10.263 -0.127 1.00 97.12 94 GLN A CA 1
ATOM 712 C C . GLN A 1 94 ? 1.990 9.371 -0.682 1.00 97.12 94 GLN A C 1
ATOM 714 O O . GLN A 1 94 ? 2.257 8.323 -0.101 1.00 97.12 94 GLN A O 1
ATOM 719 N N . MET A 1 95 ? 2.670 9.772 -1.762 1.00 97.88 95 MET A N 1
ATOM 720 C CA . MET A 1 95 ? 3.887 9.081 -2.216 1.00 97.88 95 MET A CA 1
ATOM 721 C C . MET A 1 95 ? 5.024 9.378 -1.237 1.00 97.88 95 MET A C 1
ATOM 723 O O . MET A 1 95 ? 5.486 10.519 -1.141 1.00 97.88 95 MET A O 1
ATOM 727 N N . VAL A 1 96 ? 5.476 8.370 -0.498 1.00 98.25 96 VAL A N 1
ATOM 728 C CA . VAL A 1 96 ? 6.468 8.527 0.577 1.00 98.25 96 VAL A CA 1
ATOM 729 C C . VAL A 1 96 ? 7.842 7.976 0.216 1.00 98.25 96 VAL A C 1
ATOM 731 O O . VAL A 1 96 ? 8.811 8.328 0.880 1.00 98.25 96 VAL A O 1
ATOM 734 N N . PHE A 1 97 ? 7.959 7.148 -0.821 1.00 98.06 97 PHE A N 1
ATOM 735 C CA . PHE A 1 97 ? 9.239 6.622 -1.297 1.00 98.06 97 PHE A CA 1
ATOM 736 C C . PHE A 1 97 ? 9.167 6.298 -2.785 1.00 98.06 97 PHE A C 1
ATOM 738 O O . PHE A 1 97 ? 8.153 5.789 -3.254 1.00 98.06 97 PHE A O 1
ATOM 745 N N . SER A 1 98 ? 10.271 6.524 -3.494 1.00 97.31 98 SER A N 1
ATOM 746 C CA . SER A 1 98 ? 10.490 6.039 -4.855 1.00 97.31 98 SER A CA 1
ATOM 747 C C . SER A 1 98 ? 11.787 5.245 -4.885 1.00 97.31 98 SER A C 1
ATOM 749 O O . SER A 1 98 ? 12.789 5.667 -4.306 1.00 97.31 98 SER A O 1
ATOM 751 N N . MET A 1 99 ? 11.778 4.122 -5.597 1.00 96.06 99 MET A N 1
ATOM 752 C CA . MET A 1 99 ? 12.980 3.352 -5.887 1.00 96.06 99 MET A CA 1
ATOM 753 C C . MET A 1 99 ? 14.023 4.237 -6.578 1.00 96.06 99 MET A C 1
ATOM 755 O O . MET A 1 99 ? 13.654 5.005 -7.477 1.00 96.06 99 MET A O 1
ATOM 759 N N . PRO A 1 100 ? 15.301 4.153 -6.160 1.00 92.88 100 PRO A N 1
ATOM 760 C CA . PRO A 1 100 ? 16.369 4.920 -6.779 1.00 92.88 100 PRO A CA 1
ATOM 761 C C . PRO A 1 100 ? 16.530 4.508 -8.241 1.00 9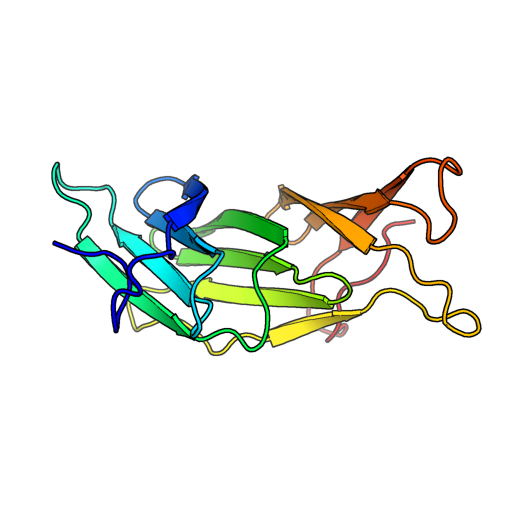2.88 100 PRO A C 1
ATOM 763 O O . PRO A 1 100 ? 16.359 3.338 -8.585 1.00 92.88 100 PRO A O 1
ATOM 766 N N . ASP A 1 101 ? 16.847 5.491 -9.081 1.00 92.88 101 ASP A N 1
ATOM 767 C CA . ASP A 1 101 ? 17.085 5.301 -10.506 1.00 92.88 101 ASP A CA 1
ATOM 768 C C . ASP A 1 101 ? 18.567 5.337 -10.828 1.00 92.88 101 ASP A C 1
ATOM 770 O O . ASP A 1 101 ? 19.218 6.356 -10.602 1.00 92.88 101 ASP A O 1
ATOM 774 N N . ASP A 1 102 ? 19.068 4.243 -11.390 1.00 88.94 102 ASP A N 1
ATOM 775 C CA . ASP A 1 102 ? 20.409 4.162 -11.949 1.00 88.94 102 ASP A CA 1
ATOM 776 C C . ASP A 1 102 ? 20.301 3.897 -13.452 1.00 88.94 102 ASP A C 1
ATOM 778 O O . ASP A 1 102 ? 20.176 2.760 -13.901 1.00 88.94 102 ASP A O 1
ATOM 782 N N . HIS A 1 103 ? 20.240 4.969 -14.244 1.00 89.75 103 HIS A N 1
ATOM 783 C CA . HIS A 1 103 ? 20.133 4.896 -15.707 1.00 89.75 103 HIS A CA 1
ATOM 784 C C . HIS A 1 103 ? 18.983 4.002 -16.229 1.00 89.75 103 HIS A C 1
ATOM 786 O O . HIS A 1 103 ? 19.115 3.338 -17.258 1.00 89.75 103 HIS A O 1
ATOM 792 N N . GLY A 1 104 ? 17.833 3.994 -15.545 1.00 86.69 104 GLY A N 1
ATOM 793 C CA . GLY A 1 104 ? 16.671 3.166 -15.883 1.00 86.69 104 GLY A CA 1
ATOM 794 C C . GLY A 1 104 ? 16.665 1.788 -15.215 1.00 86.69 104 GLY A C 1
ATOM 795 O O . GLY A 1 104 ? 15.680 1.052 -15.332 1.00 86.69 104 GLY A O 1
ATOM 796 N N . GLU A 1 105 ? 17.721 1.427 -14.485 1.00 90.38 105 GLU A N 1
ATOM 797 C CA . GLU A 1 105 ? 17.812 0.198 -13.704 1.00 90.38 105 GLU A CA 1
ATOM 798 C C . GLU A 1 105 ? 17.280 0.431 -12.283 1.00 90.38 105 GLU A C 1
ATOM 800 O O . GLU A 1 105 ? 18.009 0.771 -11.355 1.00 90.38 105 GLU A O 1
ATOM 805 N N . ARG A 1 106 ? 15.972 0.221 -12.101 1.00 94.19 106 ARG A N 1
ATOM 806 C CA . ARG A 1 106 ? 15.293 0.358 -10.803 1.00 94.19 106 ARG A CA 1
ATOM 807 C C . ARG A 1 106 ? 14.864 -0.997 -10.245 1.00 94.19 106 ARG A C 1
ATOM 809 O O . ARG A 1 106 ? 14.227 -1.763 -10.979 1.00 94.19 106 ARG A O 1
ATOM 816 N N . PRO A 1 107 ? 15.117 -1.298 -8.958 1.00 95.75 107 PRO A N 1
ATOM 817 C CA . PRO A 1 107 ? 14.433 -2.398 -8.298 1.00 95.75 107 PRO A CA 1
ATOM 818 C C . PRO A 1 107 ? 12.912 -2.209 -8.366 1.00 95.75 107 PRO A C 1
ATOM 820 O O . PRO A 1 107 ? 12.415 -1.085 -8.361 1.00 95.75 107 PRO A O 1
ATOM 823 N N . GLN A 1 108 ? 12.172 -3.311 -8.445 1.00 96.94 108 GLN A N 1
ATOM 824 C CA . GLN A 1 108 ? 10.716 -3.302 -8.596 1.00 96.94 108 GLN A CA 1
ATOM 825 C C . GLN A 1 108 ? 10.062 -3.905 -7.367 1.00 96.94 108 GLN A C 1
ATOM 827 O O . GLN A 1 108 ? 10.330 -5.071 -7.068 1.00 96.94 108 GLN A O 1
ATOM 832 N N . PHE A 1 109 ? 9.195 -3.160 -6.686 1.00 98.00 109 PHE A N 1
ATOM 833 C CA . PHE A 1 109 ? 8.456 -3.679 -5.540 1.00 98.00 109 PHE A CA 1
ATOM 834 C C . PHE A 1 109 ? 7.660 -4.933 -5.913 1.00 98.00 109 PHE A C 1
ATOM 836 O O . PHE A 1 109 ? 7.065 -5.030 -6.986 1.00 98.00 109 PHE A O 1
ATOM 843 N N . ARG A 1 110 ? 7.656 -5.912 -5.006 1.00 96.81 110 ARG A N 1
ATOM 844 C CA . ARG A 1 110 ? 6.900 -7.169 -5.137 1.00 96.81 110 ARG A CA 1
ATOM 845 C C . ARG A 1 110 ? 6.065 -7.491 -3.914 1.00 96.81 110 ARG A C 1
ATOM 847 O O . ARG A 1 110 ? 5.049 -8.166 -4.036 1.00 96.81 110 ARG A O 1
ATOM 854 N N . SER A 1 111 ? 6.512 -7.062 -2.741 1.00 98.06 111 SER A N 1
ATOM 855 C CA . SER A 1 111 ? 5.789 -7.256 -1.492 1.00 98.06 111 SER A CA 1
ATOM 856 C C . SER A 1 111 ? 6.179 -6.184 -0.490 1.00 98.06 111 SER A C 1
ATOM 858 O O . SER A 1 111 ? 7.326 -5.740 -0.466 1.00 98.06 111 SER A O 1
ATOM 860 N N . ILE A 1 112 ? 5.236 -5.830 0.377 1.00 98.62 112 ILE A N 1
ATOM 861 C CA . ILE A 1 112 ? 5.449 -4.981 1.547 1.00 98.62 112 ILE A CA 1
ATOM 862 C C . ILE A 1 112 ? 4.763 -5.604 2.764 1.00 98.62 112 ILE A C 1
ATOM 864 O O . ILE A 1 112 ? 3.780 -6.337 2.619 1.00 98.62 112 ILE A O 1
ATOM 868 N N . ARG A 1 113 ? 5.298 -5.331 3.953 1.00 98.44 113 ARG A N 1
ATOM 869 C CA . ARG A 1 113 ? 4.700 -5.703 5.234 1.00 98.44 113 ARG A CA 1
ATOM 870 C C . ARG A 1 113 ? 5.045 -4.660 6.288 1.00 98.44 113 ARG A C 1
ATOM 872 O O . ARG A 1 113 ? 6.225 -4.410 6.522 1.00 98.44 113 ARG A O 1
ATOM 879 N N . TYR A 1 114 ? 4.045 -4.088 6.942 1.00 98.56 114 TYR A N 1
ATOM 880 C CA . TYR A 1 114 ? 4.254 -3.338 8.171 1.00 98.56 114 TYR A CA 1
ATOM 881 C C . TYR A 1 114 ? 4.830 -4.265 9.245 1.00 98.56 114 TYR A C 1
ATOM 883 O O . TYR A 1 114 ? 4.298 -5.349 9.499 1.00 98.56 114 TYR A O 1
ATOM 891 N N . LEU A 1 115 ? 5.927 -3.836 9.864 1.00 97.94 115 LEU A N 1
ATOM 89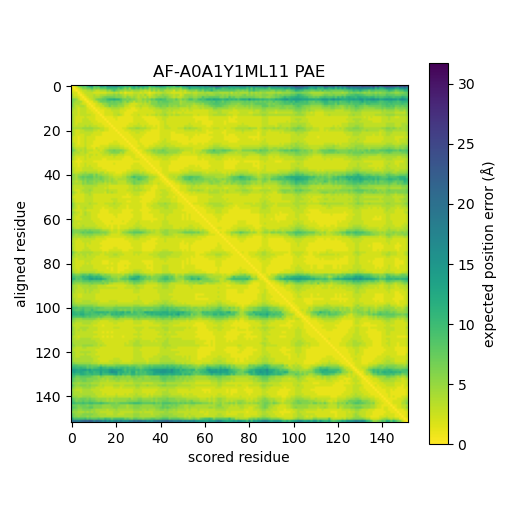2 C CA . LEU A 1 115 ? 6.458 -4.439 11.089 1.00 97.94 115 LEU A CA 1
ATOM 893 C C . LEU A 1 115 ? 6.034 -3.628 12.318 1.00 97.94 115 LEU A C 1
ATOM 895 O O . LEU A 1 115 ? 5.750 -4.204 13.363 1.00 97.94 115 LEU A O 1
ATOM 899 N N . THR A 1 116 ? 5.956 -2.304 12.167 1.00 97.25 116 THR A N 1
ATOM 900 C CA . THR A 1 116 ? 5.356 -1.349 13.112 1.00 97.25 116 THR A CA 1
ATOM 901 C C . THR A 1 116 ? 4.635 -0.259 12.311 1.00 97.25 116 THR A C 1
ATOM 903 O O . THR A 1 116 ? 4.867 -0.171 11.102 1.00 97.25 116 THR A O 1
ATOM 906 N N . PRO A 1 117 ? 3.796 0.592 12.929 1.00 96.25 117 PRO A N 1
ATOM 907 C CA . PRO A 1 117 ? 3.151 1.709 12.231 1.00 96.25 117 PRO A CA 1
ATOM 908 C C . PRO A 1 117 ? 4.115 2.641 11.479 1.00 96.25 117 PRO A C 1
ATOM 910 O O . PRO A 1 117 ? 3.731 3.255 10.493 1.00 96.25 117 PRO A O 1
ATOM 913 N N . GLU A 1 118 ? 5.376 2.715 11.901 1.00 96.88 118 GLU A N 1
ATOM 914 C CA . GLU A 1 118 ? 6.418 3.575 11.334 1.00 96.88 118 GLU A CA 1
ATOM 915 C C . GLU A 1 118 ? 7.472 2.801 10.526 1.00 96.88 118 GLU A C 1
ATOM 917 O O . GLU A 1 118 ? 8.494 3.377 10.134 1.00 96.88 118 GLU A O 1
ATOM 922 N N . PHE A 1 119 ? 7.276 1.500 10.290 1.00 98.31 119 PHE A N 1
ATOM 923 C CA . PHE A 1 119 ? 8.285 0.655 9.656 1.00 98.31 119 PHE A CA 1
ATOM 924 C C . PHE A 1 119 ? 7.686 -0.397 8.724 1.00 98.31 119 PHE A C 1
ATOM 926 O O . PHE A 1 119 ? 6.941 -1.280 9.152 1.00 98.31 119 PHE A O 1
ATOM 933 N N . ILE A 1 120 ? 8.102 -0.370 7.458 1.00 98.62 120 ILE A N 1
ATOM 934 C CA . ILE A 1 120 ? 7.742 -1.370 6.448 1.00 98.62 120 ILE A CA 1
ATOM 935 C C . ILE A 1 120 ? 8.971 -2.180 6.048 1.00 98.62 120 ILE A C 1
ATOM 937 O O . ILE A 1 120 ? 10.018 -1.626 5.727 1.00 98.62 120 ILE A O 1
ATOM 941 N N . LEU A 1 121 ? 8.826 -3.499 5.992 1.00 98.56 121 LEU A N 1
ATOM 942 C CA . LEU A 1 121 ? 9.734 -4.375 5.266 1.00 98.56 121 LEU A CA 1
ATOM 943 C C . LEU A 1 121 ? 9.242 -4.516 3.825 1.00 98.56 121 LEU A C 1
ATOM 945 O O . LEU A 1 121 ? 8.091 -4.888 3.595 1.00 98.56 121 LEU A O 1
ATOM 949 N N . ALA A 1 122 ? 10.107 -4.242 2.856 1.00 98.31 122 ALA A N 1
ATOM 950 C CA . ALA A 1 122 ? 9.794 -4.345 1.439 1.00 98.31 122 ALA A CA 1
ATOM 951 C C . ALA A 1 122 ? 10.715 -5.341 0.732 1.00 98.31 122 ALA A C 1
ATOM 953 O O . ALA A 1 122 ? 11.921 -5.374 0.975 1.00 98.31 122 ALA A O 1
ATOM 954 N N . VAL A 1 123 ? 10.138 -6.118 -0.182 1.00 98.00 123 VAL A N 1
ATOM 955 C CA . VAL A 1 123 ? 10.854 -7.025 -1.083 1.00 98.00 123 VAL A CA 1
ATOM 956 C C . VAL A 1 123 ? 10.705 -6.508 -2.502 1.00 98.00 123 VAL A C 1
ATOM 958 O O . VAL A 1 123 ? 9.589 -6.220 -2.946 1.00 98.00 123 VAL A O 1
ATOM 961 N N . SER A 1 124 ? 11.823 -6.416 -3.214 1.00 97.31 124 SER A N 1
ATOM 962 C CA . SER A 1 124 ? 11.873 -5.931 -4.591 1.00 97.31 124 SER A CA 1
ATOM 963 C C . SER A 1 124 ? 12.734 -6.827 -5.464 1.00 97.31 124 SER A C 1
ATOM 965 O O . SER A 1 124 ? 13.761 -7.322 -5.013 1.00 97.31 124 SER A O 1
ATOM 967 N N . ASN A 1 125 ? 12.358 -7.019 -6.723 1.00 96.94 125 ASN A N 1
ATOM 968 C CA . ASN A 1 125 ? 13.229 -7.680 -7.693 1.00 96.94 125 ASN A CA 1
ATOM 969 C C . ASN A 1 125 ? 14.296 -6.699 -8.170 1.00 96.94 125 ASN A C 1
ATOM 971 O O . ASN A 1 125 ? 13.981 -5.538 -8.429 1.00 96.94 125 ASN A O 1
ATOM 975 N N . LEU A 1 126 ? 15.533 -7.162 -8.330 1.00 95.81 126 LEU A N 1
ATOM 976 C CA . LEU A 1 126 ? 16.575 -6.363 -8.970 1.00 95.81 126 LEU A CA 1
ATOM 977 C C . LEU A 1 126 ? 16.264 -6.167 -10.472 1.00 95.81 126 LEU A C 1
ATOM 979 O O . LEU A 1 126 ? 15.595 -7.008 -11.076 1.00 95.81 126 LEU A O 1
ATOM 983 N N . PRO A 1 127 ? 16.719 -5.056 -11.086 1.00 91.00 127 PRO A N 1
ATOM 984 C CA . PRO A 1 127 ? 16.291 -4.635 -12.428 1.00 91.00 127 PRO A CA 1
ATOM 985 C C . PRO A 1 127 ? 16.658 -5.616 -13.550 1.00 91.00 127 PRO A C 1
ATOM 987 O O . PRO A 1 127 ? 15.980 -5.680 -14.577 1.00 91.00 127 PRO A O 1
ATOM 990 N N . LYS A 1 128 ? 17.722 -6.403 -13.367 1.00 88.25 128 LYS A N 1
ATOM 991 C CA . LYS A 1 128 ? 18.181 -7.394 -14.345 1.00 88.25 128 LYS A CA 1
ATOM 992 C C . LYS A 1 128 ? 17.502 -8.738 -14.102 1.00 88.25 128 LYS A C 1
ATOM 994 O O . LYS A 1 128 ? 17.294 -9.176 -12.973 1.00 88.25 128 LYS A O 1
ATOM 999 N N . LYS A 1 129 ? 17.159 -9.434 -15.188 1.00 82.50 129 LYS A N 1
ATOM 1000 C CA . LYS A 1 129 ? 16.581 -10.780 -15.084 1.00 82.50 129 LYS A CA 1
ATOM 1001 C C . LYS A 1 129 ? 17.552 -11.699 -14.343 1.00 82.50 129 LYS A C 1
ATOM 1003 O O . LYS A 1 129 ? 18.742 -11.707 -14.641 1.00 82.50 129 LYS A O 1
ATOM 1008 N N . ASN A 1 130 ? 17.017 -12.497 -13.421 1.00 83.88 130 ASN A N 1
ATOM 1009 C CA . ASN A 1 130 ? 17.754 -13.499 -12.648 1.00 83.88 130 ASN A CA 1
ATOM 1010 C C . ASN A 1 130 ? 18.895 -12.949 -11.771 1.00 83.88 130 ASN A C 1
ATOM 1012 O O . ASN A 1 130 ? 19.781 -13.715 -11.405 1.00 83.88 130 ASN A O 1
ATOM 1016 N N . THR A 1 131 ? 18.883 -11.665 -11.396 1.00 91.00 131 THR A N 1
ATOM 1017 C CA . THR A 1 131 ? 19.887 -11.119 -10.460 1.00 91.00 131 THR A CA 1
ATOM 1018 C C . THR A 1 131 ? 19.450 -11.136 -8.998 1.00 91.00 131 THR A C 1
ATOM 1020 O O . THR A 1 131 ? 20.238 -10.785 -8.128 1.00 91.00 131 THR A O 1
ATOM 1023 N N . GLY A 1 132 ? 18.236 -11.614 -8.710 1.00 93.69 132 GLY A N 1
ATOM 1024 C CA . GLY A 1 132 ? 17.743 -11.848 -7.354 1.00 93.69 132 GLY A CA 1
ATOM 1025 C C . GLY A 1 132 ? 16.803 -10.758 -6.846 1.00 93.69 132 GLY A C 1
ATOM 1026 O O . GLY A 1 132 ? 16.142 -10.063 -7.624 1.00 93.69 132 GLY A O 1
ATOM 1027 N N . ALA A 1 133 ? 16.721 -10.648 -5.522 1.00 95.00 133 ALA A N 1
ATOM 1028 C CA . ALA A 1 133 ? 15.824 -9.736 -4.830 1.00 95.00 133 ALA A CA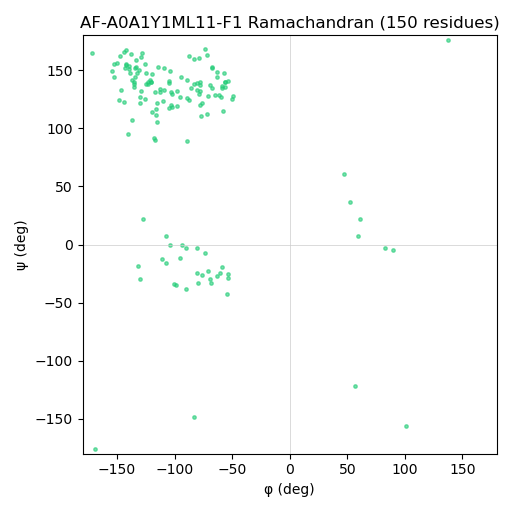 1
ATOM 1029 C C . ALA A 1 133 ? 16.564 -8.926 -3.759 1.00 95.00 133 ALA A C 1
ATOM 1031 O O . ALA A 1 133 ? 17.522 -9.396 -3.149 1.00 95.00 133 ALA A O 1
ATOM 1032 N N . LEU A 1 134 ? 16.072 -7.715 -3.528 1.00 94.38 134 LEU A N 1
ATOM 1033 C CA . LEU A 1 134 ? 16.457 -6.814 -2.455 1.00 94.38 134 LEU A CA 1
ATOM 1034 C C . LEU A 1 134 ? 15.385 -6.871 -1.364 1.00 94.38 134 LEU A C 1
ATOM 1036 O O . LEU A 1 134 ? 14.197 -6.717 -1.656 1.00 94.38 134 LEU A O 1
ATOM 1040 N N . ILE A 1 135 ? 15.804 -7.064 -0.116 1.00 96.44 135 ILE A N 1
ATOM 1041 C CA . ILE A 1 135 ? 14.949 -6.905 1.062 1.00 96.44 135 ILE A CA 1
ATOM 1042 C C . ILE A 1 135 ? 15.437 -5.665 1.800 1.00 96.44 135 ILE A C 1
ATOM 1044 O O . ILE A 1 135 ? 16.612 -5.585 2.150 1.00 96.44 135 ILE A O 1
ATOM 1048 N N . GLN A 1 136 ? 14.549 -4.703 2.027 1.00 96.44 136 GLN A N 1
ATOM 1049 C CA . GLN A 1 136 ? 14.895 -3.434 2.661 1.00 96.44 136 GLN A CA 1
ATOM 1050 C C . GLN A 1 136 ? 13.873 -3.038 3.722 1.00 96.44 136 GLN A C 1
ATOM 1052 O O . GLN A 1 136 ? 12.665 -3.192 3.533 1.00 96.44 136 GLN A O 1
ATOM 1057 N N . GLY A 1 137 ? 14.368 -2.508 4.838 1.00 98.06 137 GLY A N 1
ATOM 1058 C CA . GLY A 1 137 ? 13.546 -1.828 5.828 1.00 98.06 137 GLY A CA 1
ATOM 1059 C C . GLY A 1 137 ? 13.358 -0.363 5.448 1.00 98.06 137 GLY A C 1
ATOM 1060 O O . GLY A 1 137 ? 14.319 0.311 5.080 1.00 98.06 137 GLY A O 1
ATOM 1061 N N . LEU A 1 138 ? 12.132 0.132 5.548 1.00 98.25 138 LEU A N 1
ATOM 1062 C CA . LEU A 1 138 ? 11.753 1.510 5.275 1.00 98.25 138 LEU A CA 1
ATOM 1063 C C . LEU A 1 138 ? 11.161 2.117 6.544 1.00 98.25 138 LEU A C 1
ATOM 1065 O O . LEU A 1 138 ? 10.083 1.717 6.982 1.00 98.25 138 LEU A O 1
ATOM 1069 N N . ARG A 1 139 ? 11.854 3.104 7.117 1.00 98.19 139 ARG A N 1
ATOM 1070 C CA . ARG A 1 139 ? 11.296 3.973 8.160 1.00 98.19 139 ARG A CA 1
ATOM 1071 C C . ARG A 1 139 ? 10.364 4.963 7.483 1.00 98.19 139 ARG A C 1
ATOM 1073 O O . ARG A 1 139 ? 10.817 5.680 6.592 1.00 98.19 139 ARG A O 1
ATOM 1080 N N . LEU A 1 140 ? 9.100 4.988 7.877 1.00 97.88 140 LEU A N 1
ATOM 1081 C CA . LEU A 1 140 ? 8.074 5.844 7.283 1.00 97.88 140 LEU A CA 1
ATOM 1082 C C . LEU A 1 140 ? 8.251 7.313 7.701 1.00 97.88 140 LEU A C 1
ATOM 1084 O O . LEU A 1 140 ? 9.081 7.603 8.574 1.00 97.88 140 LEU A O 1
ATOM 1088 N N . PRO A 1 141 ? 7.533 8.256 7.056 1.00 96.88 141 PRO A N 1
ATOM 1089 C CA . PRO A 1 141 ? 7.613 9.661 7.421 1.00 96.88 141 PRO A CA 1
ATOM 1090 C C . PRO A 1 141 ? 7.346 9.891 8.907 1.00 96.88 141 PRO A C 1
ATOM 1092 O O . PRO A 1 141 ? 6.473 9.275 9.514 1.00 96.88 141 PRO A O 1
ATOM 1095 N N . SER A 1 142 ? 8.115 10.803 9.483 1.00 93.50 142 SER A N 1
ATOM 1096 C CA . SER A 1 142 ? 8.049 11.193 10.890 1.00 93.50 142 SER A CA 1
ATOM 1097 C C . SER A 1 142 ? 8.320 12.695 10.992 1.00 93.50 142 SER A C 1
ATOM 1099 O O . SER A 1 142 ? 8.835 13.272 10.032 1.00 93.50 142 SER A O 1
ATOM 1101 N N . PRO A 1 143 ? 8.047 13.365 12.125 1.00 92.50 143 PRO A N 1
ATOM 1102 C CA . PRO A 1 143 ? 8.439 14.764 12.297 1.00 92.50 143 PRO A CA 1
ATOM 1103 C C . PRO A 1 143 ? 9.916 14.984 11.922 1.00 92.50 143 PRO A C 1
ATOM 1105 O O . PRO A 1 143 ? 10.787 14.228 12.354 1.00 92.50 143 PRO A O 1
ATOM 1108 N N . GLY A 1 144 ? 10.181 15.965 11.054 1.00 91.56 144 GLY A N 1
ATOM 1109 C CA . GLY A 1 144 ? 11.516 16.244 10.498 1.00 91.56 144 GLY A CA 1
ATOM 1110 C C . GLY A 1 144 ? 11.934 15.391 9.288 1.00 91.56 144 GLY A C 1
ATOM 1111 O O . GLY A 1 144 ? 12.995 15.631 8.717 1.00 91.56 144 GLY A O 1
ATOM 1112 N N . HIS A 1 145 ? 11.115 14.424 8.865 1.00 92.88 145 HIS A N 1
ATOM 1113 C CA . HIS A 1 145 ? 11.380 13.539 7.730 1.00 92.88 145 HIS A CA 1
ATOM 1114 C C . HIS A 1 145 ? 10.106 13.285 6.914 1.00 92.88 145 HIS A C 1
ATOM 1116 O O . HIS A 1 145 ? 9.335 12.376 7.210 1.00 92.88 145 HIS A O 1
ATOM 1122 N N . GLU A 1 146 ? 9.901 14.067 5.856 1.00 92.44 146 GLU A N 1
ATOM 1123 C CA . GLU A 1 146 ? 8.682 14.008 5.030 1.00 92.44 146 GLU A CA 1
ATOM 1124 C C . GLU A 1 146 ? 8.567 12.745 4.164 1.00 92.44 146 GLU A C 1
ATOM 1126 O O . GLU A 1 146 ? 7.473 12.363 3.752 1.00 92.44 146 GLU A O 1
ATOM 1131 N N . LYS A 1 147 ? 9.695 12.091 3.868 1.00 97.06 147 LYS A N 1
ATOM 1132 C CA . LYS A 1 147 ? 9.764 10.870 3.060 1.00 97.06 147 LYS A CA 1
ATOM 1133 C C . LYS A 1 147 ? 10.241 9.693 3.896 1.00 97.06 147 LYS A C 1
ATOM 1135 O O . L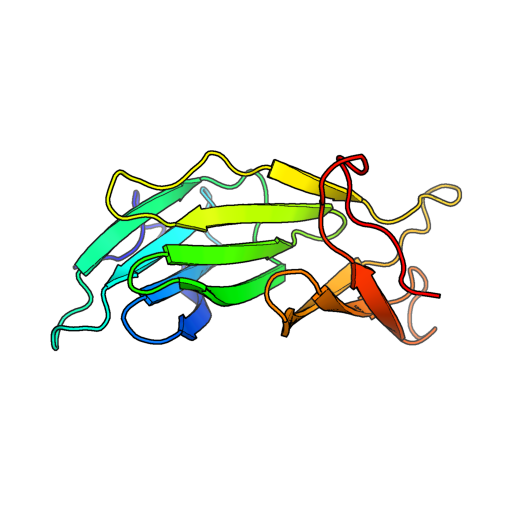YS A 1 147 ? 10.985 9.853 4.870 1.00 97.06 147 LYS A O 1
ATOM 1140 N N . ALA A 1 148 ? 9.827 8.500 3.485 1.00 97.12 148 ALA A N 1
ATOM 1141 C CA . ALA A 1 148 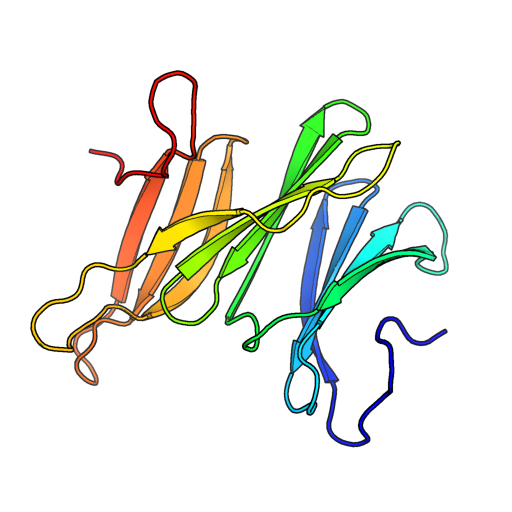? 10.373 7.278 4.030 1.00 97.12 148 ALA A CA 1
ATOM 1142 C C . ALA A 1 148 ? 11.841 7.116 3.607 1.00 97.12 148 ALA A C 1
ATOM 1144 O O . ALA A 1 148 ? 12.275 7.617 2.567 1.00 97.12 148 ALA A O 1
ATOM 1145 N N . ARG A 1 149 ? 12.613 6.411 4.429 1.00 96.19 149 ARG A N 1
ATOM 1146 C CA . ARG A 1 149 ? 14.061 6.245 4.258 1.00 96.19 149 ARG A CA 1
ATOM 1147 C C . ARG A 1 149 ? 14.493 4.824 4.575 1.00 96.19 149 ARG A C 1
ATOM 1149 O O . ARG A 1 149 ? 13.878 4.165 5.413 1.00 96.19 149 ARG A O 1
ATOM 1156 N N . LEU A 1 150 ? 15.568 4.378 3.931 1.00 95.44 150 LEU A N 1
ATOM 1157 C CA . LEU A 1 150 ? 16.176 3.085 4.228 1.00 95.44 150 LEU A CA 1
ATOM 1158 C C . LEU A 1 150 ? 16.607 3.037 5.699 1.00 95.44 150 LEU A C 1
ATOM 1160 O O . LEU A 1 150 ? 17.177 3.993 6.231 1.00 95.44 150 LEU A O 1
ATOM 1164 N N . ALA A 1 151 ? 16.297 1.930 6.364 1.00 89.94 151 ALA A N 1
ATOM 1165 C CA . ALA A 1 151 ? 16.803 1.638 7.692 1.00 89.94 151 ALA A CA 1
ATOM 1166 C C . ALA A 1 151 ? 18.248 1.132 7.575 1.00 89.94 151 ALA A C 1
ATOM 1168 O O . ALA A 1 151 ? 18.484 0.133 6.898 1.00 89.94 151 ALA A O 1
ATOM 1169 N N . ALA A 1 152 ? 19.185 1.851 8.199 1.00 72.31 152 ALA A N 1
ATOM 1170 C CA . ALA A 1 152 ? 20.554 1.391 8.431 1.00 72.31 152 ALA A CA 1
ATOM 1171 C C . ALA A 1 152 ? 20.606 0.360 9.564 1.00 72.31 152 ALA A C 1
ATOM 1173 O O . ALA A 1 152 ? 19.746 0.465 10.478 1.00 72.31 152 ALA A O 1
#

Organism: Photinus pyralis (NCBI:txid7054)

InterPro domains:
  IPR015943 WD40/YVTN repeat-like-containing domain superfamily [G3DSA:2.130.10.10] (1-149)

Foldseek 3Di:
DDQDPPDDPQKDFPAWEDEPQKIWTWIPPDPWTKIFIFGPPDPDTHTQDIGTDPAGWLEKYKYAPDPFKIKIWTDDFFWIWIWIQHPVGIDHTDGQDGFDDDPNFGWTWRYWYDPDPQKIWTKTHGSDPPPGIDTWIWGQDDVVRRHIDTDD

Secondary structure (DSSP, 8-state):
--SSSS--TT-EEEEEEEETTEEEEEEESSSS-EEEEEE-SSSSPEEEEEEE-SS--SEEEEEEEETTEEEEEEE-SSEEEEEEEETTEEPPPEEEEEPPPBTTB--EEEEEEEEETTEEEEEEE-SSTTS-EEEEEEEPPBTTB-S-EE--

pLDDT: mean 93.98, std 5.39, range [60.91, 98.75]

Sequence (152 aa):
TALFANPDANAYQRLLRVSGSIGAAASALGKEPQIAVFETTTPKPKIRGLLELTKEAEAIDIIQTGDDEFQLAYVDRYELYIVNIGSKGNSEPQMVFSMPDDHGERPQFRSIRYLTPEFILAVSNLPKKNTGALIQGLRLPSPGHEKARLAA

Mean predicted aligned error: 3.72 Å

Solvent-accessible surface area (backbone atoms only — not comparable to full-atom values): 8495 Å² total; per-residue (Å²): 134,77,76,64,78,85,82,41,95,66,39,43,82,73,44,78,42,73,40,87,57,36,31,39,36,28,35,35,78,35,95,70,19,34,36,26,33,25,35,54,84,46,102,64,71,43,78,74,48,74,44,83,42,96,57,51,62,52,28,61,33,59,43,69,74,49,101,70,27,32,39,40,37,39,22,34,56,46,40,36,31,41,27,49,38,40,91,93,48,66,52,74,78,39,82,32,40,66,56,66,76,55,94,82,48,35,46,30,49,56,41,53,39,72,80,45,91,53,30,34,43,35,36,21,37,40,62,52,89,94,70,53,69,49,77,46,45,31,35,44,58,48,96,99,32,88,45,36,41,78,60,131

Radius of gyration: 15.68 Å; Cα contacts (8 Å, |Δi|>4): 360; chains: 1; bounding box: 43×30×36 Å

Nearest PDB structures (foldseek):
  3fhc-assembly1_A  TM=6.678E-01  e=2.251E-03  Homo sapiens
  3fmo-assembly1_A  TM=4.034E-01  e=1.049E-03  Homo sapiens
  8d7w-assembly1_A  TM=5.515E-01  e=1.091E-02  Homo sapiens
  3hfq-assembly2_B  TM=4.995E-01  e=1.271E-02  Lactiplantibacillus plantarum
  8d7y-assembly1_A  TM=4.067E-01  e=3.383E-03  Homo sapiens